Protein AF-A0A7Y1ZTK0-F1 (afdb_monomer_lite)

Structure (mmCIF, N/CA/C/O backbone):
data_AF-A0A7Y1ZTK0-F1
#
_entry.id   AF-A0A7Y1ZTK0-F1
#
loop_
_atom_site.group_PDB
_atom_site.id
_atom_site.type_symbol
_atom_site.label_atom_id
_atom_site.label_alt_id
_atom_site.label_comp_id
_atom_site.label_asym_id
_atom_site.label_entity_id
_atom_site.label_seq_id
_atom_site.pdbx_PDB_ins_code
_atom_site.Cartn_x
_atom_site.Cartn_y
_atom_site.Cartn_z
_atom_site.occupancy
_atom_site.B_iso_or_equiv
_atom_site.auth_seq_id
_atom_site.auth_comp_id
_atom_site.auth_asym_id
_atom_site.auth_atom_id
_atom_site.pdbx_PDB_model_num
ATOM 1 N N . GLN A 1 1 ? 7.043 11.653 -17.268 1.00 51.03 1 GLN A N 1
ATOM 2 C CA . GLN A 1 1 ? 7.868 12.282 -16.223 1.00 51.03 1 GLN A CA 1
ATOM 3 C C . GLN A 1 1 ? 7.031 12.282 -14.952 1.00 51.03 1 GLN A C 1
ATOM 5 O O . GLN A 1 1 ? 5.852 12.618 -15.046 1.00 51.03 1 GLN A O 1
ATOM 10 N N . LEU A 1 2 ? 7.558 11.742 -13.852 1.00 55.38 2 LEU A N 1
ATOM 11 C CA . LEU A 1 2 ? 6.852 11.648 -12.566 1.00 55.38 2 LEU A CA 1
ATOM 12 C C . LEU A 1 2 ? 7.166 12.909 -11.742 1.00 55.38 2 LEU A C 1
ATOM 14 O O . LEU A 1 2 ? 8.262 13.435 -11.901 1.00 55.38 2 LEU A O 1
ATOM 18 N N . PRO A 1 3 ? 6.232 13.412 -10.916 1.00 58.72 3 PRO A N 1
ATOM 19 C CA . PRO A 1 3 ? 6.368 14.719 -10.265 1.00 58.72 3 PRO A CA 1
ATOM 20 C C . PRO A 1 3 ? 7.470 14.803 -9.193 1.00 58.72 3 PRO A C 1
ATOM 22 O O . PRO A 1 3 ? 7.827 15.903 -8.800 1.00 58.72 3 PRO A O 1
ATOM 25 N N . TRP A 1 4 ? 8.034 13.673 -8.757 1.00 63.34 4 TRP A N 1
ATOM 26 C CA . TRP A 1 4 ? 9.100 13.586 -7.746 1.00 63.34 4 TRP A CA 1
ATOM 27 C C . TRP A 1 4 ? 10.497 13.346 -8.346 1.00 63.34 4 TRP A C 1
ATOM 29 O O . TRP A 1 4 ? 11.369 12.748 -7.720 1.00 63.34 4 TRP A O 1
ATOM 39 N N . ASP A 1 5 ? 10.738 13.761 -9.590 1.00 56.28 5 ASP A N 1
ATOM 40 C CA . ASP A 1 5 ? 12.060 13.641 -10.222 1.00 56.28 5 ASP A CA 1
ATOM 41 C C . ASP A 1 5 ? 13.091 14.687 -9.734 1.00 56.28 5 ASP A C 1
ATOM 43 O O . ASP A 1 5 ? 14.225 14.717 -10.220 1.00 56.28 5 ASP A O 1
ATOM 47 N N . GLY A 1 6 ? 12.726 15.488 -8.725 1.00 60.03 6 GLY A N 1
ATOM 48 C CA . GLY A 1 6 ? 13.577 16.418 -7.984 1.00 60.03 6 GLY A CA 1
ATOM 49 C C . GLY A 1 6 ? 13.507 16.191 -6.468 1.00 60.03 6 GLY A C 1
ATOM 50 O O . GLY A 1 6 ? 12.602 15.531 -5.968 1.00 60.03 6 GLY A O 1
ATOM 51 N N . ARG A 1 7 ? 14.491 16.724 -5.729 1.00 57.88 7 ARG A N 1
ATOM 52 C CA . ARG A 1 7 ? 14.454 16.753 -4.256 1.00 57.88 7 ARG A CA 1
ATOM 53 C C . ARG A 1 7 ? 13.384 17.747 -3.803 1.00 57.88 7 ARG A C 1
ATOM 55 O O . ARG A 1 7 ? 13.370 18.856 -4.331 1.00 57.88 7 ARG A O 1
ATOM 62 N N . GLU A 1 8 ? 12.564 17.360 -2.830 1.00 66.81 8 GLU A N 1
ATOM 63 C CA . GLU A 1 8 ? 11.674 18.281 -2.109 1.00 66.81 8 GLU A CA 1
ATOM 64 C C . GLU A 1 8 ? 12.479 19.439 -1.501 1.00 66.81 8 GLU A C 1
ATOM 66 O O . GLU A 1 8 ? 13.628 19.247 -1.076 1.00 66.81 8 GLU A O 1
ATOM 71 N N . GLU A 1 9 ? 11.899 20.644 -1.485 1.00 69.81 9 GLU A N 1
ATOM 72 C CA . GLU A 1 9 ? 12.536 21.805 -0.849 1.00 69.81 9 GLU A CA 1
ATOM 73 C C . GLU A 1 9 ? 12.471 21.689 0.680 1.00 69.81 9 GLU A C 1
ATOM 75 O O . GLU A 1 9 ? 13.429 22.056 1.366 1.00 69.81 9 GLU A O 1
ATOM 80 N N . GLU A 1 10 ? 11.388 21.106 1.200 1.00 79.00 10 GLU A N 1
ATOM 81 C CA . GLU A 1 10 ? 11.159 20.852 2.621 1.00 79.00 10 GLU A CA 1
ATOM 82 C C . GLU A 1 10 ? 10.977 19.348 2.889 1.00 79.00 10 GLU A C 1
ATOM 84 O O . GLU A 1 10 ? 10.340 18.659 2.098 1.00 79.00 10 GLU A O 1
ATOM 89 N N . PRO A 1 11 ? 11.501 18.795 4.000 1.00 80.44 11 PRO A N 1
ATOM 90 C CA . PRO A 1 11 ? 11.300 17.384 4.315 1.00 80.44 11 PRO A CA 1
ATOM 91 C C . PRO A 1 11 ? 9.816 17.016 4.465 1.00 80.44 11 PRO A C 1
ATOM 93 O O . PRO A 1 11 ? 9.126 17.616 5.293 1.00 80.44 11 PRO A O 1
ATOM 96 N N . ASN A 1 12 ? 9.386 15.944 3.787 1.00 80.25 12 ASN A N 1
ATOM 97 C CA . ASN A 1 12 ? 8.029 15.384 3.844 1.00 80.25 12 ASN A CA 1
ATOM 98 C C . ASN A 1 12 ? 6.959 16.307 3.239 1.00 80.25 12 ASN A C 1
ATOM 100 O O . ASN A 1 12 ? 5.800 16.268 3.666 1.00 80.25 12 ASN A O 1
ATOM 104 N N . GLU A 1 13 ? 7.333 17.154 2.283 1.00 82.50 13 GLU A N 1
ATOM 105 C CA . GLU A 1 13 ? 6.379 18.000 1.562 1.00 82.50 13 GLU A CA 1
ATOM 106 C C . GLU A 1 13 ? 5.364 17.145 0.785 1.00 82.50 13 GLU A C 1
ATOM 108 O O . GLU A 1 13 ? 4.197 17.508 0.670 1.00 82.50 13 GLU A O 1
ATOM 113 N N . ASP A 1 14 ? 5.782 15.958 0.343 1.00 80.56 14 ASP A N 1
ATOM 114 C CA . ASP A 1 14 ? 4.970 14.973 -0.372 1.00 80.56 14 ASP A CA 1
ATOM 115 C C . ASP A 1 14 ? 4.052 14.120 0.533 1.00 80.56 14 ASP A C 1
ATOM 117 O O . ASP A 1 14 ? 3.192 13.384 0.041 1.00 80.56 14 ASP A O 1
ATOM 121 N N . MET A 1 15 ? 4.199 14.210 1.861 1.00 84.75 15 MET A N 1
ATOM 122 C CA . MET A 1 15 ? 3.495 13.339 2.816 1.00 84.75 15 MET A CA 1
ATOM 123 C C . MET A 1 15 ? 2.076 13.813 3.161 1.00 84.75 15 MET A C 1
ATOM 125 O O . MET A 1 15 ? 1.404 13.194 3.994 1.00 84.75 15 MET A O 1
ATOM 129 N N . PHE A 1 16 ? 1.593 14.899 2.557 1.00 87.62 16 PHE A N 1
ATOM 130 C CA . PHE A 1 16 ? 0.224 15.375 2.732 1.00 87.62 16 PHE A CA 1
ATOM 131 C C . PHE A 1 16 ? -0.343 15.937 1.428 1.00 87.62 16 PHE A C 1
ATOM 133 O O . PHE A 1 16 ? 0.377 16.495 0.612 1.00 87.62 16 PHE A O 1
ATOM 140 N N . ALA A 1 17 ? -1.660 15.813 1.251 1.00 89.81 17 ALA A N 1
ATOM 141 C CA . ALA A 1 17 ? -2.362 16.470 0.155 1.00 89.81 17 ALA A CA 1
ATOM 142 C C . ALA A 1 17 ? -2.565 17.954 0.483 1.00 89.81 17 ALA A C 1
ATOM 144 O O . ALA A 1 17 ? -3.091 18.294 1.551 1.00 89.81 17 ALA A O 1
ATOM 145 N N . THR A 1 18 ? -2.182 18.831 -0.437 1.00 91.00 18 THR A N 1
ATOM 146 C CA . THR A 1 18 ? -2.433 20.274 -0.332 1.00 91.00 18 THR A CA 1
ATOM 147 C C . THR A 1 18 ? -3.910 20.611 -0.573 1.00 91.00 18 THR A C 1
ATOM 149 O O . THR A 1 18 ? -4.705 19.767 -0.991 1.00 91.00 18 THR A O 1
ATOM 152 N N . ALA A 1 19 ? -4.314 21.859 -0.311 1.00 93.31 19 ALA A N 1
ATOM 153 C CA . ALA A 1 19 ? -5.693 22.295 -0.557 1.00 93.31 19 ALA A CA 1
ATOM 154 C C . ALA A 1 19 ? -6.041 22.333 -2.058 1.00 93.31 19 ALA A C 1
ATOM 156 O O . ALA A 1 19 ? -7.216 22.317 -2.431 1.00 93.31 19 ALA A O 1
ATOM 157 N N . GLU A 1 20 ? -5.017 22.406 -2.902 1.00 93.75 20 GLU A N 1
ATOM 158 C CA . GLU A 1 20 ? -5.097 22.464 -4.353 1.00 93.75 20 GLU A CA 1
ATOM 159 C C . GLU A 1 20 ? -5.144 21.074 -5.003 1.00 93.75 20 GLU A C 1
ATOM 161 O O . GLU A 1 20 ? -5.560 20.969 -6.156 1.00 93.75 20 GLU A O 1
ATOM 166 N N . GLU A 1 21 ? -4.764 20.016 -4.283 1.00 92.88 21 GLU A N 1
ATOM 167 C CA . GLU A 1 21 ? -4.771 18.646 -4.793 1.00 92.88 21 GLU A CA 1
ATOM 168 C C . GLU A 1 21 ? -6.096 17.941 -4.531 1.00 92.88 21 GLU A C 1
ATOM 170 O O . GLU A 1 21 ? -6.612 17.851 -3.414 1.00 92.88 21 GLU A O 1
ATOM 175 N N . THR A 1 22 ? -6.644 17.357 -5.588 1.00 95.88 22 THR A N 1
ATOM 176 C CA . THR A 1 22 ? -7.848 16.544 -5.492 1.00 95.88 22 THR A CA 1
ATOM 177 C C . THR A 1 22 ? -7.507 15.073 -5.276 1.00 95.88 22 THR A C 1
ATOM 179 O O . THR A 1 22 ? -6.513 14.540 -5.771 1.00 95.88 22 THR A O 1
ATOM 182 N N . ARG A 1 23 ? -8.412 14.350 -4.607 1.00 94.81 23 ARG A N 1
ATOM 183 C CA . ARG A 1 23 ? -8.330 12.885 -4.482 1.00 94.81 23 ARG A CA 1
ATOM 184 C C . ARG A 1 23 ? -8.147 12.201 -5.841 1.00 94.81 23 ARG A C 1
ATOM 186 O O . ARG A 1 23 ? -7.390 11.241 -5.951 1.00 94.81 23 ARG A O 1
ATOM 193 N N . ASP A 1 24 ? -8.860 12.666 -6.863 1.00 97.00 24 ASP A N 1
ATOM 194 C CA . ASP A 1 24 ? -8.833 12.039 -8.182 1.00 97.00 24 ASP A CA 1
ATOM 195 C C . ASP A 1 24 ? -7.465 12.229 -8.862 1.00 97.00 24 ASP A C 1
ATOM 197 O O . ASP A 1 24 ? -6.991 11.311 -9.534 1.00 97.00 24 ASP A O 1
ATOM 201 N N . GLU A 1 25 ? -6.782 13.355 -8.632 1.00 94.44 25 GLU A N 1
ATOM 202 C CA . GLU A 1 25 ? -5.402 13.578 -9.083 1.00 94.44 25 GLU A CA 1
ATOM 203 C C . GLU A 1 25 ? -4.410 12.651 -8.380 1.00 94.44 25 GLU A C 1
ATOM 205 O O . GLU A 1 25 ? -3.580 12.037 -9.056 1.00 94.44 25 GLU A O 1
ATOM 210 N N . ILE A 1 26 ? -4.541 12.477 -7.062 1.00 92.75 26 ILE A N 1
ATOM 211 C CA . ILE A 1 26 ? -3.701 11.568 -6.266 1.00 92.75 26 IL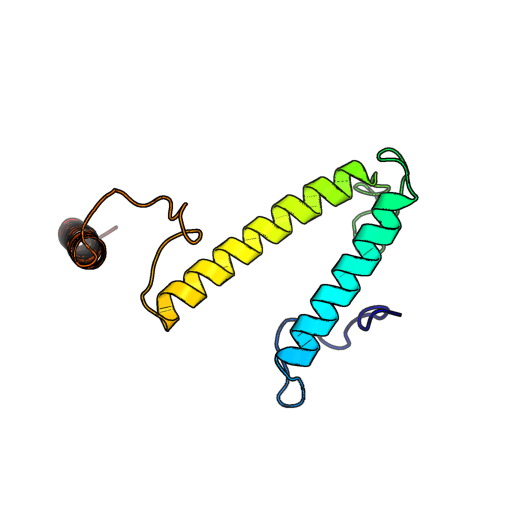E A CA 1
ATOM 212 C C . ILE A 1 26 ? -3.886 10.119 -6.738 1.00 92.75 26 ILE A C 1
ATOM 214 O O . ILE A 1 26 ? -2.918 9.409 -7.022 1.00 92.75 26 ILE A O 1
ATOM 218 N N . VAL A 1 27 ? -5.135 9.678 -6.919 1.00 94.75 27 VAL A N 1
ATOM 219 C CA . VAL A 1 27 ? -5.439 8.335 -7.439 1.00 94.75 27 VAL A CA 1
ATOM 220 C C . VAL A 1 27 ? -4.923 8.170 -8.870 1.00 94.75 27 VAL A C 1
ATOM 222 O O . VAL A 1 27 ? -4.393 7.114 -9.226 1.00 94.75 27 VAL A O 1
ATOM 225 N N . ALA A 1 28 ? -5.045 9.199 -9.711 1.00 95.06 28 ALA A N 1
ATOM 226 C CA . ALA A 1 28 ? -4.499 9.168 -11.062 1.00 95.06 28 ALA A CA 1
ATOM 227 C C . ALA A 1 28 ? -2.965 9.089 -11.056 1.00 95.06 28 ALA A C 1
ATOM 229 O O . ALA A 1 28 ? -2.396 8.389 -11.893 1.00 95.06 28 ALA A O 1
ATOM 230 N N . LEU A 1 29 ? -2.293 9.774 -10.128 1.00 92.00 29 LEU A N 1
ATOM 231 C CA . LEU A 1 29 ? -0.845 9.705 -9.955 1.00 92.00 29 LEU A CA 1
ATOM 232 C C . LEU A 1 29 ? -0.398 8.300 -9.552 1.00 92.00 29 LEU A C 1
ATOM 234 O O . LEU A 1 29 ? 0.476 7.740 -10.216 1.00 92.00 29 LEU A O 1
ATOM 238 N N . TYR A 1 30 ? -1.058 7.703 -8.557 1.00 92.00 30 TYR A N 1
ATOM 239 C CA . TYR A 1 30 ? -0.817 6.318 -8.153 1.00 92.00 30 TYR A CA 1
ATOM 240 C C . TYR A 1 30 ? -0.944 5.355 -9.344 1.00 92.00 30 TYR A C 1
ATOM 242 O O . TYR A 1 30 ? -0.021 4.599 -9.636 1.00 92.00 30 TYR A O 1
ATOM 250 N N . ARG A 1 31 ? -2.028 5.461 -10.126 1.00 95.50 31 ARG A N 1
ATOM 251 C CA . ARG A 1 31 ? -2.236 4.624 -11.323 1.00 95.50 31 ARG A CA 1
ATOM 252 C C . ARG A 1 31 ? -1.156 4.812 -12.390 1.00 95.50 31 ARG A C 1
ATOM 254 O O . ARG A 1 31 ? -0.776 3.843 -13.043 1.00 95.50 31 ARG A O 1
ATOM 261 N N . ARG A 1 32 ? -0.654 6.038 -12.589 1.00 95.56 32 ARG A N 1
ATOM 262 C CA . ARG A 1 32 ? 0.463 6.291 -13.517 1.00 95.56 32 ARG A CA 1
ATOM 263 C C . ARG A 1 32 ? 1.757 5.639 -13.034 1.00 95.56 32 ARG A C 1
ATOM 265 O O . ARG A 1 32 ? 2.489 5.103 -13.861 1.00 95.56 32 ARG A O 1
ATOM 272 N N . ALA A 1 33 ? 2.028 5.672 -11.730 1.00 93.25 33 ALA A N 1
ATOM 273 C CA . ALA A 1 33 ? 3.185 5.001 -11.144 1.00 93.25 33 ALA A CA 1
ATOM 274 C C . ALA A 1 33 ? 3.096 3.478 -11.326 1.00 93.25 33 ALA A C 1
ATOM 276 O O . ALA A 1 33 ? 4.065 2.871 -11.775 1.00 93.25 33 ALA A O 1
ATOM 277 N N . THR A 1 34 ? 1.919 2.884 -11.090 1.00 95.44 34 THR A N 1
ATOM 278 C CA . THR A 1 34 ? 1.665 1.458 -11.356 1.00 95.44 34 THR A CA 1
ATOM 279 C C . THR A 1 34 ? 1.917 1.108 -12.820 1.00 95.44 34 THR A C 1
ATOM 281 O O . THR A 1 34 ? 2.706 0.216 -13.094 1.00 95.44 34 THR A O 1
ATOM 284 N N . ALA A 1 35 ? 1.347 1.860 -13.768 1.00 96.69 35 ALA A N 1
ATOM 285 C CA . ALA A 1 35 ? 1.547 1.592 -15.195 1.00 96.69 35 ALA A CA 1
ATOM 286 C C . ALA A 1 35 ? 3.025 1.700 -15.625 1.00 96.69 35 ALA A C 1
ATOM 288 O O . ALA A 1 35 ? 3.478 0.974 -16.508 1.00 96.69 35 ALA A O 1
ATOM 289 N N . HIS A 1 36 ? 3.792 2.603 -15.006 1.00 95.06 36 HIS A N 1
ATOM 290 C CA . HIS A 1 36 ? 5.231 2.708 -15.243 1.00 95.06 36 HIS A CA 1
ATOM 291 C C . HIS A 1 36 ? 6.008 1.510 -14.674 1.00 95.06 36 HIS A C 1
ATOM 293 O O . HIS A 1 36 ? 6.924 1.005 -15.329 1.00 95.06 36 HIS A O 1
ATOM 299 N N . ALA A 1 37 ? 5.636 1.044 -13.479 1.00 95.31 37 ALA A N 1
ATOM 300 C CA . ALA A 1 37 ? 6.205 -0.155 -12.875 1.00 95.31 37 ALA A CA 1
ATOM 301 C C . ALA A 1 37 ? 5.892 -1.404 -13.715 1.00 95.31 37 ALA A C 1
ATOM 303 O O . ALA A 1 37 ? 6.813 -2.153 -14.028 1.00 95.31 37 ALA A O 1
ATOM 304 N N . ASP A 1 38 ? 4.644 -1.571 -14.162 1.00 97.56 38 ASP A N 1
ATOM 305 C CA . ASP A 1 38 ? 4.220 -2.681 -15.025 1.00 97.56 38 ASP A CA 1
ATOM 306 C C . ASP A 1 38 ? 5.048 -2.724 -16.314 1.00 97.56 38 ASP A C 1
ATOM 308 O O . ASP A 1 38 ? 5.663 -3.741 -16.624 1.00 97.56 38 ASP A O 1
ATOM 312 N N . ALA A 1 39 ? 5.172 -1.589 -17.011 1.00 97.31 39 ALA A N 1
ATOM 313 C CA . ALA A 1 39 ? 5.980 -1.500 -18.226 1.00 97.31 39 ALA A CA 1
ATOM 314 C C . ALA A 1 39 ? 7.464 -1.838 -17.986 1.00 97.31 39 ALA A C 1
ATOM 316 O O . ALA A 1 39 ? 8.121 -2.384 -18.868 1.00 97.31 39 ALA A O 1
ATOM 317 N N . THR A 1 40 ? 8.002 -1.522 -16.803 1.00 95.81 40 THR A N 1
ATOM 318 C CA . THR A 1 40 ? 9.380 -1.869 -16.417 1.00 95.81 40 THR A CA 1
ATOM 319 C C . THR A 1 40 ? 9.521 -3.371 -16.163 1.00 95.81 40 THR A C 1
ATOM 321 O O . THR A 1 40 ? 10.464 -3.992 -16.648 1.00 95.81 40 THR A O 1
ATOM 324 N N . ILE A 1 41 ? 8.566 -3.961 -15.439 1.00 97.50 41 ILE A N 1
ATOM 325 C CA . ILE A 1 41 ? 8.524 -5.393 -15.119 1.00 97.50 41 ILE A CA 1
ATOM 326 C C . ILE A 1 41 ? 8.356 -6.242 -16.387 1.00 97.50 41 ILE A C 1
ATOM 328 O O . ILE A 1 41 ? 8.916 -7.330 -16.472 1.00 97.50 41 ILE A O 1
ATOM 332 N N . GLU A 1 42 ? 7.622 -5.751 -17.386 1.00 98.19 42 GLU A N 1
ATOM 333 C CA . GLU A 1 42 ? 7.406 -6.460 -18.652 1.00 98.19 42 GLU A CA 1
ATOM 334 C C . GLU A 1 42 ? 8.668 -6.587 -19.520 1.00 98.19 42 GLU A C 1
ATOM 336 O O . GLU A 1 42 ? 8.780 -7.543 -20.291 1.00 98.19 42 GLU A O 1
ATOM 341 N N . VAL A 1 43 ? 9.604 -5.634 -19.437 1.00 98.06 43 VAL A N 1
ATOM 342 C CA . VAL A 1 43 ? 10.743 -5.543 -20.374 1.00 98.06 43 VAL A CA 1
ATOM 343 C C . VAL A 1 43 ? 12.093 -5.939 -19.778 1.00 98.06 43 VAL A C 1
ATOM 345 O O . VAL A 1 43 ? 13.037 -6.152 -20.540 1.00 98.06 43 VAL A O 1
ATOM 348 N N . LEU A 1 44 ? 12.199 -6.030 -18.451 1.00 98.19 44 LEU A N 1
ATOM 349 C CA . LEU A 1 44 ? 13.430 -6.374 -17.737 1.00 98.19 44 LEU A CA 1
ATOM 350 C C . LEU A 1 44 ? 13.364 -7.786 -17.145 1.00 98.19 44 LEU A C 1
ATOM 352 O O . LEU A 1 44 ? 12.303 -8.286 -16.771 1.00 98.19 44 LEU A O 1
ATOM 356 N N . ALA A 1 45 ? 14.522 -8.426 -17.024 1.00 98.44 45 ALA A N 1
ATOM 357 C CA . ALA A 1 45 ? 14.668 -9.671 -16.291 1.00 98.44 45 ALA A CA 1
ATOM 358 C C . ALA A 1 45 ? 14.761 -9.410 -14.779 1.00 98.44 45 ALA A C 1
ATOM 360 O O . ALA A 1 45 ? 15.189 -8.354 -14.318 1.00 98.44 45 ALA A O 1
ATOM 361 N N . LEU A 1 46 ? 14.375 -10.398 -13.971 1.00 98.25 46 LEU A N 1
ATOM 362 C CA . LEU A 1 46 ? 14.386 -10.280 -12.508 1.00 98.25 46 LEU A CA 1
ATOM 363 C C . LEU A 1 46 ? 15.790 -10.066 -11.912 1.00 98.25 46 LEU A C 1
ATOM 365 O O . LEU A 1 46 ? 15.905 -9.543 -10.802 1.00 98.25 46 LEU A O 1
ATOM 369 N N . ASP A 1 47 ? 16.837 -10.487 -12.618 1.00 98.44 47 ASP A N 1
ATOM 370 C CA . ASP A 1 47 ? 18.245 -10.311 -12.266 1.00 98.44 47 ASP A CA 1
ATOM 371 C C . ASP A 1 47 ? 18.875 -9.036 -12.849 1.00 98.44 47 ASP A C 1
ATOM 373 O O . ASP A 1 47 ? 20.008 -8.714 -12.481 1.00 98.44 47 ASP A O 1
ATOM 377 N N . ASP A 1 48 ? 18.147 -8.269 -13.671 1.00 98.44 48 ASP A N 1
ATOM 378 C CA . ASP A 1 48 ? 18.598 -6.946 -14.099 1.00 98.44 48 ASP A CA 1
ATOM 379 C C . ASP A 1 48 ? 18.772 -6.030 -12.885 1.00 98.44 48 ASP A C 1
ATOM 381 O O . ASP A 1 48 ? 18.009 -6.079 -11.913 1.00 98.44 48 ASP A O 1
ATOM 385 N N . THR A 1 49 ? 19.805 -5.189 -12.941 1.00 98.12 49 THR A N 1
ATOM 386 C CA . THR A 1 49 ? 20.224 -4.344 -11.818 1.00 98.12 49 THR A CA 1
ATOM 387 C C . THR A 1 49 ? 19.947 -2.869 -12.072 1.00 98.12 49 THR A C 1
ATOM 389 O O . THR A 1 49 ? 20.049 -2.379 -13.197 1.00 98.12 49 THR A O 1
ATOM 392 N N . GLY A 1 50 ? 19.626 -2.150 -10.999 1.00 95.12 50 GLY A N 1
ATOM 393 C CA . GLY A 1 50 ? 19.429 -0.706 -10.982 1.00 95.12 50 GLY A CA 1
ATOM 394 C C . GLY A 1 50 ? 20.042 -0.071 -9.736 1.00 95.12 50 GLY A C 1
ATOM 395 O O . GLY A 1 50 ? 20.452 -0.762 -8.803 1.00 95.12 50 GLY A O 1
ATOM 396 N N . ASN A 1 51 ? 20.109 1.259 -9.730 1.00 95.12 51 ASN A N 1
ATOM 397 C CA . ASN A 1 51 ? 20.568 2.033 -8.579 1.00 95.12 51 ASN A CA 1
ATOM 398 C C . ASN A 1 51 ? 19.452 2.961 -8.114 1.00 95.12 51 ASN A C 1
ATOM 400 O O . ASN A 1 51 ? 18.840 3.646 -8.936 1.00 95.12 51 ASN A O 1
ATOM 404 N N . VAL A 1 52 ? 19.233 3.014 -6.803 1.00 90.81 52 VAL A N 1
ATOM 405 C CA . VAL A 1 52 ? 18.332 3.978 -6.168 1.00 90.81 52 VAL A CA 1
ATOM 406 C C . VAL A 1 52 ? 19.187 5.120 -5.605 1.00 90.81 52 VAL A C 1
ATOM 408 O O . VAL A 1 52 ? 19.919 4.886 -4.642 1.00 90.81 52 VAL A O 1
ATOM 411 N N . PRO A 1 53 ? 19.144 6.340 -6.181 1.00 88.25 53 PRO A N 1
ATOM 412 C CA . PRO A 1 53 ? 20.119 7.399 -5.882 1.00 88.25 53 PRO A CA 1
ATOM 413 C C . PRO A 1 53 ? 20.183 7.868 -4.424 1.00 88.25 53 PRO A C 1
ATOM 415 O O . PRO A 1 53 ? 21.177 8.461 -4.018 1.00 88.25 53 PRO A O 1
ATOM 418 N N . TRP A 1 54 ? 19.115 7.665 -3.653 1.00 85.50 54 TRP A N 1
ATOM 419 C CA . TRP A 1 54 ? 19.028 8.056 -2.243 1.00 85.50 54 TRP A 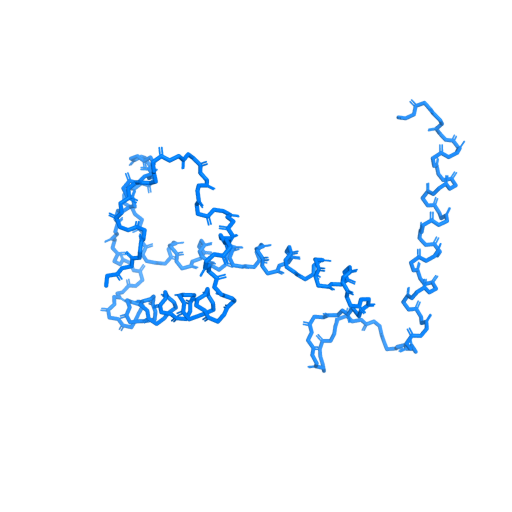CA 1
ATOM 420 C C . TRP A 1 54 ? 19.266 6.890 -1.274 1.00 85.50 54 TRP A C 1
ATOM 422 O O . TRP A 1 54 ? 19.143 7.074 -0.064 1.00 85.50 54 TRP A O 1
ATOM 432 N N . TRP A 1 55 ? 19.592 5.695 -1.774 1.00 90.88 55 TRP A N 1
ATOM 433 C CA . TRP A 1 55 ? 19.975 4.561 -0.933 1.00 90.88 55 TRP A CA 1
ATOM 434 C C . TRP A 1 55 ? 21.489 4.483 -0.733 1.00 90.88 55 TRP A C 1
ATOM 436 O O . TRP A 1 55 ? 22.237 4.852 -1.638 1.00 90.88 55 TRP A O 1
ATOM 446 N N . PRO A 1 56 ? 21.943 3.986 0.434 1.00 94.25 56 PRO A N 1
ATOM 447 C CA . PRO A 1 56 ? 23.353 3.719 0.694 1.00 94.25 56 PRO A CA 1
ATOM 448 C C . PRO A 1 56 ? 24.030 2.865 -0.391 1.00 94.25 56 PRO A C 1
ATOM 450 O O . PRO A 1 56 ? 23.438 1.923 -0.924 1.00 94.25 56 PRO A O 1
ATOM 453 N N . ASP A 1 57 ? 25.298 3.170 -0.679 1.00 94.56 57 ASP A N 1
ATOM 454 C CA . ASP A 1 57 ? 26.098 2.468 -1.695 1.00 94.56 57 ASP A CA 1
ATOM 455 C C . ASP A 1 57 ? 26.312 0.978 -1.377 1.00 94.56 57 ASP A C 1
ATOM 457 O O . ASP A 1 57 ? 26.537 0.194 -2.288 1.00 94.56 57 ASP A O 1
ATOM 461 N N . ASP A 1 58 ? 26.247 0.568 -0.107 1.00 95.62 58 ASP A N 1
ATOM 462 C CA . ASP A 1 58 ? 26.384 -0.832 0.320 1.00 95.62 58 ASP A CA 1
ATOM 463 C C . ASP A 1 58 ? 25.115 -1.672 0.098 1.00 95.62 58 ASP A C 1
ATOM 465 O O . ASP A 1 58 ? 25.172 -2.901 0.157 1.00 95.62 58 ASP A O 1
ATOM 469 N N . ILE A 1 59 ? 23.982 -1.018 -0.177 1.00 94.06 59 ILE A N 1
ATOM 470 C CA . ILE A 1 59 ? 22.719 -1.659 -0.571 1.00 94.06 59 ILE A CA 1
ATOM 471 C C . ILE A 1 59 ? 22.592 -1.701 -2.101 1.00 94.06 59 ILE A C 1
ATOM 473 O O . ILE A 1 59 ? 21.966 -2.610 -2.645 1.00 94.06 59 ILE A O 1
ATOM 477 N N . ASN A 1 60 ? 23.192 -0.737 -2.803 1.00 95.56 60 ASN A N 1
ATOM 478 C CA . ASN A 1 60 ? 23.223 -0.693 -4.261 1.00 95.56 60 ASN A CA 1
ATOM 479 C C . ASN A 1 60 ? 24.364 -1.558 -4.855 1.00 95.56 60 ASN A C 1
ATOM 481 O O . ASN A 1 60 ? 25.400 -1.765 -4.223 1.00 95.56 60 ASN A O 1
ATOM 485 N N . PRO A 1 61 ? 24.229 -2.025 -6.110 1.00 97.06 61 PRO A N 1
ATOM 486 C CA . PRO A 1 61 ? 23.012 -2.019 -6.917 1.00 97.06 61 PRO A CA 1
ATOM 487 C C . PRO A 1 61 ? 22.018 -3.091 -6.442 1.00 97.06 61 PRO A C 1
ATOM 489 O O . PRO A 1 61 ? 22.402 -4.116 -5.880 1.00 97.06 61 PRO A O 1
ATOM 492 N N . VAL A 1 62 ? 20.737 -2.884 -6.734 1.00 97.31 62 VAL A N 1
ATOM 493 C CA . VAL A 1 62 ? 19.656 -3.827 -6.409 1.00 97.31 62 VAL A CA 1
ATOM 494 C C . VAL A 1 62 ? 19.115 -4.484 -7.670 1.00 97.31 62 VAL A C 1
ATOM 496 O O . VAL A 1 62 ? 19.103 -3.877 -8.740 1.00 97.31 62 VAL A O 1
ATOM 499 N N . THR A 1 63 ? 18.664 -5.732 -7.555 1.00 98.31 63 THR A N 1
ATOM 500 C CA . THR A 1 63 ? 17.991 -6.426 -8.660 1.00 98.31 63 THR A CA 1
ATOM 501 C C . THR A 1 63 ? 16.519 -6.035 -8.739 1.00 98.31 63 THR A C 1
ATOM 503 O O . THR A 1 63 ? 15.905 -5.682 -7.724 1.00 98.31 63 THR A O 1
ATOM 506 N N . LEU A 1 64 ? 15.913 -6.166 -9.921 1.00 98.19 64 LEU A N 1
ATOM 507 C CA . LEU A 1 64 ? 14.471 -5.976 -10.087 1.00 98.19 64 LEU A CA 1
ATOM 508 C C . LEU A 1 64 ? 13.668 -6.897 -9.155 1.00 98.19 64 LEU A C 1
ATOM 510 O O . LEU A 1 64 ? 12.698 -6.454 -8.549 1.00 98.19 64 LEU A O 1
ATOM 514 N N . HIS A 1 65 ? 14.097 -8.150 -8.970 1.00 98.31 65 HIS A N 1
ATOM 515 C CA . HIS A 1 65 ? 13.476 -9.065 -8.008 1.00 98.31 65 HIS A CA 1
ATOM 516 C C . HIS A 1 65 ? 13.439 -8.472 -6.598 1.00 98.31 65 HIS A C 1
ATOM 518 O O . HIS A 1 65 ? 12.387 -8.459 -5.958 1.00 98.31 65 HIS A O 1
ATOM 524 N N . TRP A 1 66 ? 14.575 -7.962 -6.118 1.00 97.81 66 TRP A N 1
ATOM 525 C CA . TRP A 1 66 ? 14.650 -7.373 -4.788 1.00 97.81 66 TRP A CA 1
ATOM 526 C C . TRP A 1 66 ? 13.700 -6.172 -4.670 1.00 97.81 66 TRP A C 1
ATOM 528 O O . TRP A 1 66 ? 12.938 -6.096 -3.706 1.00 97.81 66 TRP A O 1
ATOM 538 N N . ILE A 1 67 ? 13.666 -5.292 -5.680 1.00 97.44 67 ILE A N 1
ATOM 539 C CA . ILE A 1 67 ? 12.764 -4.128 -5.715 1.00 97.44 67 ILE A CA 1
ATOM 540 C C . ILE A 1 67 ? 11.293 -4.554 -5.697 1.00 97.44 67 ILE A C 1
ATOM 542 O O . ILE A 1 67 ? 10.508 -3.991 -4.938 1.00 97.44 67 ILE A O 1
ATOM 546 N N . VAL A 1 68 ? 10.903 -5.557 -6.486 1.00 97.50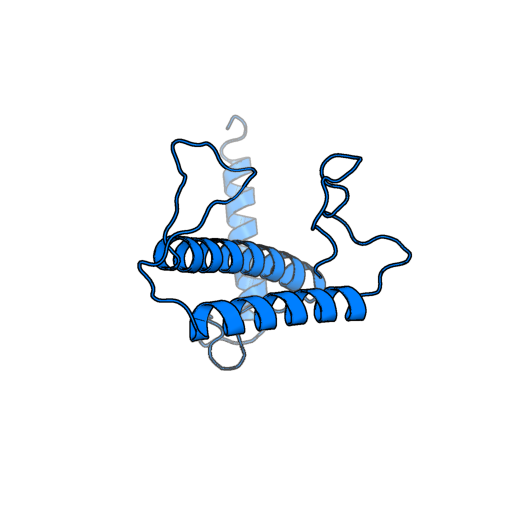 68 VAL A N 1
ATOM 547 C CA . VAL A 1 68 ? 9.513 -6.039 -6.527 1.00 97.50 68 VAL A CA 1
ATOM 548 C C . VAL A 1 68 ? 9.085 -6.578 -5.161 1.00 97.50 68 VAL A C 1
ATOM 550 O O . VAL A 1 68 ? 8.018 -6.218 -4.668 1.00 97.50 68 VAL A O 1
ATOM 553 N N . VAL A 1 69 ? 9.925 -7.386 -4.506 1.00 97.94 69 VAL A N 1
ATOM 554 C CA . VAL A 1 69 ? 9.635 -7.897 -3.155 1.00 97.94 69 VAL A CA 1
ATOM 555 C C . VAL A 1 69 ? 9.541 -6.754 -2.143 1.00 97.94 69 VAL A C 1
ATOM 557 O O . VAL A 1 69 ? 8.615 -6.733 -1.331 1.00 97.94 69 VAL A O 1
ATOM 560 N N . HIS A 1 70 ? 10.458 -5.786 -2.216 1.00 96.00 70 HIS A N 1
ATOM 561 C CA . HIS A 1 70 ? 10.435 -4.593 -1.374 1.00 96.00 70 HIS A CA 1
ATOM 562 C C . HIS A 1 70 ? 9.123 -3.810 -1.536 1.00 96.00 70 HIS A C 1
ATOM 564 O O . HIS A 1 70 ? 8.449 -3.531 -0.546 1.00 96.00 70 HIS A O 1
ATOM 570 N N . MET A 1 71 ? 8.702 -3.539 -2.775 1.00 96.38 71 MET A N 1
ATOM 571 C CA . MET A 1 71 ? 7.467 -2.804 -3.065 1.00 96.38 71 MET A CA 1
ATOM 572 C C . MET A 1 71 ? 6.204 -3.568 -2.656 1.00 96.38 71 MET A C 1
AT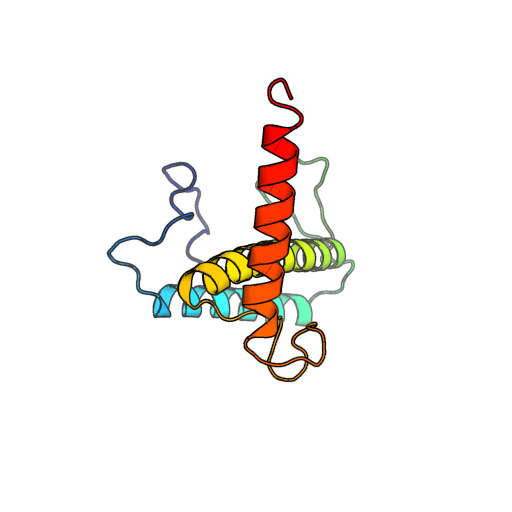OM 574 O O . MET A 1 71 ? 5.240 -2.944 -2.213 1.00 96.38 71 MET A O 1
ATOM 578 N N . ILE A 1 72 ? 6.192 -4.904 -2.746 1.00 96.81 72 ILE A N 1
ATOM 579 C CA . ILE A 1 72 ? 5.087 -5.726 -2.226 1.00 96.81 72 ILE A CA 1
ATOM 580 C C . ILE A 1 72 ? 4.967 -5.548 -0.711 1.00 96.81 72 ILE A C 1
ATOM 582 O O . ILE A 1 72 ? 3.868 -5.306 -0.212 1.00 96.81 72 ILE A O 1
ATOM 586 N N . ALA A 1 73 ? 6.075 -5.661 0.027 1.00 97.75 73 ALA A N 1
ATOM 587 C CA . ALA A 1 73 ? 6.067 -5.498 1.479 1.00 97.75 73 ALA A CA 1
ATOM 588 C C . ALA A 1 73 ? 5.609 -4.087 1.883 1.00 97.75 73 ALA A C 1
ATOM 590 O O . ALA A 1 73 ? 4.749 -3.940 2.752 1.00 97.75 73 ALA A O 1
ATOM 591 N N . GLU A 1 74 ? 6.125 -3.066 1.200 1.00 95.38 74 GLU A N 1
ATOM 592 C CA . GLU A 1 74 ? 5.787 -1.670 1.462 1.00 95.38 74 GLU A CA 1
ATOM 593 C C . GLU A 1 74 ? 4.313 -1.364 1.172 1.00 95.38 74 GLU A C 1
ATOM 595 O O . GLU A 1 74 ? 3.612 -0.786 2.004 1.00 95.38 74 GLU A O 1
ATOM 600 N N . THR A 1 75 ? 3.800 -1.842 0.036 1.00 94.88 75 THR A N 1
ATOM 601 C CA . THR A 1 75 ? 2.391 -1.659 -0.339 1.00 94.88 75 THR A CA 1
ATOM 602 C C . THR A 1 75 ? 1.457 -2.335 0.663 1.00 94.88 75 THR A C 1
ATOM 604 O O . THR A 1 75 ? 0.468 -1.732 1.071 1.00 94.88 75 THR A O 1
ATOM 607 N N . ASN A 1 76 ? 1.776 -3.555 1.115 1.00 95.12 76 ASN A N 1
ATOM 608 C CA . ASN A 1 76 ? 0.973 -4.245 2.131 1.00 95.12 76 ASN A CA 1
ATOM 609 C C . ASN A 1 76 ? 0.972 -3.499 3.472 1.00 95.12 76 ASN A C 1
ATOM 611 O O . ASN A 1 76 ? -0.070 -3.401 4.117 1.00 95.12 76 ASN A O 1
ATOM 615 N N . ARG A 1 77 ? 2.117 -2.937 3.882 1.00 95.69 77 ARG A N 1
ATOM 616 C CA . ARG A 1 77 ? 2.217 -2.131 5.106 1.00 95.69 77 ARG A CA 1
ATOM 617 C C . ARG A 1 77 ? 1.298 -0.910 5.046 1.00 95.69 77 ARG A C 1
ATOM 619 O O . ARG A 1 77 ? 0.542 -0.665 5.983 1.00 95.69 77 ARG A O 1
ATOM 626 N N . HIS A 1 78 ? 1.332 -0.169 3.940 1.00 94.44 78 HIS A N 1
ATOM 627 C CA . HIS A 1 78 ? 0.489 1.014 3.762 1.00 94.44 78 HIS A CA 1
ATOM 628 C C . HIS A 1 78 ? -0.994 0.680 3.594 1.00 94.44 78 HIS A C 1
ATOM 630 O O . HIS A 1 78 ? -1.827 1.395 4.149 1.00 94.44 78 HIS A O 1
ATOM 636 N N . ALA A 1 79 ? -1.329 -0.409 2.898 1.00 92.94 79 ALA A N 1
ATOM 637 C CA . ALA A 1 79 ? -2.706 -0.885 2.795 1.00 92.94 79 ALA A CA 1
ATOM 638 C C . ALA A 1 79 ? -3.288 -1.203 4.182 1.00 92.94 79 ALA A C 1
ATOM 640 O O . ALA A 1 79 ? -4.360 -0.712 4.512 1.00 92.94 79 ALA A O 1
ATOM 641 N N . GLY A 1 80 ? -2.534 -1.898 5.043 1.00 92.38 80 GLY A N 1
ATOM 642 C CA . GLY A 1 80 ? -2.973 -2.171 6.414 1.00 92.38 80 GLY A CA 1
ATOM 643 C C . GLY A 1 80 ? -3.188 -0.905 7.255 1.00 92.38 80 GLY A C 1
ATOM 644 O O . GLY A 1 80 ? -4.141 -0.828 8.026 1.00 92.38 80 GLY A O 1
ATOM 645 N N . HIS A 1 81 ? -2.347 0.125 7.096 1.00 94.62 81 HIS A N 1
ATOM 646 C CA . HIS A 1 81 ? -2.588 1.420 7.749 1.00 94.62 81 HIS A CA 1
ATOM 647 C C . HIS A 1 81 ? -3.862 2.102 7.226 1.00 94.62 81 HIS A C 1
ATOM 649 O O . HIS A 1 81 ? -4.616 2.676 8.012 1.00 94.62 81 HIS A O 1
ATOM 655 N N . ALA A 1 82 ? -4.107 2.041 5.915 1.00 92.25 82 ALA A N 1
ATOM 656 C CA . ALA A 1 82 ? -5.306 2.600 5.302 1.00 92.25 82 ALA A CA 1
ATOM 657 C C . ALA A 1 82 ? -6.579 1.865 5.751 1.00 92.25 82 ALA A C 1
ATOM 659 O O . ALA A 1 82 ? -7.589 2.524 5.995 1.00 92.25 82 ALA A O 1
ATOM 660 N N . ASP A 1 83 ? -6.519 0.544 5.933 1.00 92.50 83 ASP A N 1
ATOM 661 C CA . ASP A 1 83 ? -7.637 -0.253 6.444 1.00 92.50 83 ASP A CA 1
ATOM 662 C C . ASP A 1 83 ? -8.031 0.180 7.859 1.00 92.50 83 ASP A C 1
ATOM 664 O O . ASP A 1 83 ? -9.207 0.426 8.106 1.00 92.50 83 ASP A O 1
ATOM 668 N N . ILE A 1 84 ? -7.063 0.394 8.759 1.00 92.06 84 ILE A N 1
ATOM 669 C CA . ILE A 1 84 ? -7.338 0.901 10.117 1.00 92.06 84 ILE A CA 1
ATOM 670 C C . ILE A 1 84 ? -8.035 2.267 10.067 1.00 92.06 84 ILE A C 1
ATOM 672 O O . ILE A 1 84 ? -8.993 2.507 10.802 1.00 92.06 84 ILE A O 1
ATOM 676 N N . LEU A 1 85 ? -7.560 3.180 9.213 1.00 93.50 85 LEU A N 1
ATOM 677 C CA . LEU A 1 85 ? -8.175 4.501 9.066 1.00 93.50 85 LEU A CA 1
ATOM 678 C C . LEU A 1 85 ? -9.594 4.399 8.500 1.00 93.50 85 LEU A C 1
ATOM 680 O O . LEU A 1 85 ? -10.493 5.082 8.986 1.00 93.50 85 LEU A O 1
ATOM 684 N N . ARG A 1 86 ? -9.804 3.539 7.499 1.00 93.75 86 ARG A N 1
ATOM 685 C CA . ARG A 1 86 ? -11.122 3.273 6.918 1.00 93.75 86 ARG A CA 1
ATOM 686 C C . ARG A 1 86 ? -12.088 2.740 7.979 1.00 93.75 86 ARG A C 1
ATOM 688 O O . ARG A 1 86 ? -13.145 3.337 8.151 1.00 93.75 86 ARG A O 1
ATOM 695 N N . GLU A 1 87 ? -11.695 1.703 8.722 1.00 91.25 87 GLU A N 1
ATOM 696 C CA . GLU A 1 87 ? -12.492 1.088 9.799 1.00 91.25 87 GLU A CA 1
ATOM 697 C C . GLU A 1 87 ? -12.921 2.110 10.861 1.00 91.25 87 GLU A C 1
ATOM 699 O O . GLU A 1 87 ? -14.041 2.061 11.363 1.00 91.25 87 GLU A O 1
ATOM 704 N N . GLN A 1 88 ? -12.057 3.074 11.193 1.00 90.62 88 GLN A N 1
ATOM 705 C CA . GLN A 1 88 ? -12.397 4.149 12.133 1.00 90.62 88 GLN A CA 1
ATOM 706 C C . GLN A 1 88 ? -13.393 5.169 11.567 1.00 90.62 88 GLN A C 1
ATOM 708 O O . GLN A 1 88 ? -14.102 5.820 12.335 1.00 90.62 88 GLN A O 1
ATOM 713 N N . ILE A 1 89 ? -13.426 5.346 10.245 1.00 92.75 89 ILE A N 1
ATOM 714 C CA . ILE A 1 89 ? -14.295 6.314 9.571 1.00 92.75 89 ILE A CA 1
ATOM 715 C C . ILE A 1 89 ? -15.685 5.725 9.321 1.00 92.75 89 ILE A C 1
ATOM 717 O O . ILE A 1 89 ? -16.678 6.413 9.561 1.00 92.75 89 ILE A O 1
ATOM 721 N N . ASP A 1 90 ? -15.764 4.494 8.810 1.00 90.62 90 ASP A N 1
ATOM 722 C CA . ASP A 1 90 ? -17.029 3.875 8.396 1.00 90.62 90 ASP A CA 1
ATOM 723 C C . ASP A 1 90 ? -17.594 2.859 9.403 1.00 90.62 90 ASP A C 1
ATOM 725 O O . ASP A 1 90 ? -18.791 2.577 9.358 1.00 90.62 90 ASP A O 1
ATOM 729 N N . GLY A 1 91 ? -16.784 2.368 10.348 1.00 85.44 91 GLY A N 1
ATOM 730 C CA . GLY A 1 91 ? -17.186 1.385 11.358 1.00 85.44 91 GLY A CA 1
ATOM 731 C C . GLY A 1 91 ? -17.351 -0.046 10.833 1.00 85.44 91 GLY A C 1
ATOM 732 O O . GLY A 1 91 ? -17.628 -0.950 11.623 1.00 85.44 91 GLY A O 1
ATOM 733 N N . GLU A 1 92 ? -17.174 -0.266 9.530 1.00 86.56 92 GLU A N 1
ATOM 734 C CA . GLU A 1 92 ? -17.239 -1.581 8.893 1.00 86.56 92 GLU A CA 1
ATOM 735 C C . GLU A 1 92 ? -15.895 -2.291 9.052 1.00 86.56 92 GLU A C 1
ATOM 737 O O . GLU A 1 92 ? -14.855 -1.645 8.988 1.00 86.56 92 GLU A O 1
ATOM 742 N N . VAL A 1 93 ? -15.874 -3.619 9.176 1.00 87.25 93 VAL A N 1
ATOM 743 C CA . VAL A 1 93 ? -14.637 -4.413 9.317 1.00 87.25 93 VAL A CA 1
ATOM 744 C C . VAL A 1 93 ? -14.520 -5.512 8.272 1.00 87.25 93 VAL A C 1
ATOM 746 O O . VAL A 1 93 ? -15.517 -5.959 7.711 1.00 87.25 93 VAL A O 1
ATOM 749 N N . GLY A 1 94 ? -13.292 -5.982 8.054 1.00 85.69 94 GLY A N 1
ATOM 750 C CA . GLY A 1 94 ? -13.001 -7.120 7.185 1.00 85.69 94 GLY A CA 1
ATOM 751 C C . GLY A 1 94 ? -12.123 -6.760 5.991 1.00 85.69 94 GLY A C 1
ATOM 752 O O . GLY A 1 94 ? -11.942 -5.597 5.642 1.00 85.69 94 GLY A O 1
ATOM 753 N N . HIS A 1 95 ? -11.545 -7.790 5.372 1.00 81.50 95 HIS A N 1
ATOM 754 C CA . HIS A 1 95 ? -10.544 -7.619 4.319 1.00 81.50 95 HIS A CA 1
ATOM 755 C C . HIS A 1 95 ? -11.154 -7.256 2.955 1.00 81.50 95 HIS A C 1
ATOM 757 O O . HIS A 1 95 ? -10.700 -6.315 2.304 1.00 81.50 95 HIS A O 1
ATOM 763 N N . ARG A 1 96 ? -12.096 -8.052 2.437 1.00 80.81 96 ARG A N 1
ATOM 764 C CA . ARG A 1 96 ? -12.778 -7.785 1.159 1.00 80.81 96 ARG A CA 1
ATOM 765 C C . ARG A 1 96 ? -14.088 -8.551 1.058 1.00 80.81 96 ARG A C 1
ATOM 767 O O . ARG A 1 96 ? -14.236 -9.602 1.678 1.00 80.81 96 ARG A O 1
ATOM 774 N N . ASP A 1 97 ? -14.977 -8.096 0.181 1.00 77.69 97 ASP A N 1
ATOM 775 C CA . ASP A 1 97 ? -16.240 -8.780 -0.107 1.00 77.69 97 ASP A CA 1
ATOM 776 C C . ASP A 1 97 ? -16.030 -10.275 -0.411 1.00 77.69 97 ASP A C 1
ATOM 778 O O . ASP A 1 97 ? -15.256 -10.663 -1.296 1.00 77.69 97 ASP A O 1
ATOM 782 N N . GLY A 1 98 ? -16.725 -11.124 0.349 1.00 79.75 98 GLY A N 1
ATOM 783 C CA . GLY A 1 98 ? -16.694 -12.584 0.225 1.00 79.75 98 GLY A CA 1
ATOM 784 C C . GLY A 1 98 ? -15.467 -13.281 0.826 1.00 79.75 98 GLY A C 1
ATOM 785 O O . GLY A 1 98 ? -15.443 -14.510 0.858 1.00 79.75 98 GLY A O 1
ATOM 786 N N . VAL A 1 99 ? -14.461 -12.536 1.297 1.00 80.06 99 VAL A N 1
ATOM 787 C CA . VAL A 1 99 ? -13.310 -13.044 2.065 1.00 80.06 99 VAL A CA 1
ATOM 788 C C . VAL A 1 99 ? -12.956 -11.997 3.121 1.00 80.06 99 VAL A C 1
ATOM 790 O O . VAL A 1 99 ? -11.912 -11.352 3.057 1.00 80.06 99 VAL A O 1
ATOM 793 N N . ASP A 1 100 ? -13.865 -11.789 4.067 1.00 83.38 100 ASP A N 1
ATOM 794 C CA . ASP A 1 100 ? -13.729 -10.780 5.123 1.00 83.38 100 ASP A CA 1
ATOM 795 C C . ASP A 1 100 ? -12.673 -11.152 6.178 1.00 83.38 100 ASP A C 1
ATOM 797 O O . ASP A 1 100 ? -12.162 -10.269 6.863 1.00 83.38 100 ASP A O 1
ATOM 801 N N . ASN A 1 101 ? -12.292 -12.434 6.254 1.00 86.50 101 ASN A N 1
ATOM 802 C CA . ASN A 1 101 ? -11.443 -12.997 7.306 1.00 86.50 101 ASN A CA 1
ATOM 803 C C . ASN A 1 101 ? -12.052 -12.824 8.713 1.00 86.50 101 ASN A C 1
ATOM 805 O O . ASN A 1 101 ? -11.336 -12.767 9.715 1.00 86.50 101 ASN A O 1
ATOM 809 N N . LEU A 1 102 ? -13.381 -12.754 8.779 1.00 88.19 102 LEU A N 1
ATOM 810 C CA . LEU A 1 102 ? -14.158 -12.714 10.004 1.00 88.19 102 LEU A CA 1
ATOM 811 C C . LEU A 1 102 ? -14.803 -14.084 10.262 1.00 88.19 102 LEU A C 1
ATOM 813 O O . LEU A 1 102 ? -14.954 -14.907 9.355 1.00 88.19 102 LEU A O 1
ATOM 817 N N . PRO A 1 103 ? -15.157 -14.386 11.521 1.00 88.50 103 PRO A N 1
ATOM 818 C CA . PRO A 1 103 ? -16.000 -15.534 11.825 1.00 88.50 103 PRO A CA 1
ATOM 819 C C . PRO A 1 103 ? -17.354 -15.432 11.106 1.00 88.50 103 PRO A C 1
ATOM 821 O O . PRO A 1 103 ? -17.847 -14.336 10.872 1.00 88.50 103 PRO A O 1
ATOM 824 N N . ASP A 1 104 ? -17.994 -16.567 10.823 1.00 90.75 104 ASP A N 1
ATOM 825 C CA . ASP A 1 104 ? -19.374 -16.597 10.314 1.00 90.75 104 ASP A CA 1
ATOM 826 C C . ASP A 1 104 ? -20.358 -16.268 11.454 1.00 90.75 104 ASP A C 1
ATOM 828 O O . ASP A 1 104 ? -20.743 -17.139 12.241 1.00 90.75 104 ASP A O 1
ATOM 832 N N . VAL A 1 105 ? -20.666 -14.979 11.620 1.00 89.50 105 VAL A N 1
ATOM 833 C CA . VAL A 1 105 ? -21.450 -14.416 12.732 1.00 89.50 105 VAL A CA 1
ATOM 834 C C . VAL A 1 105 ? -22.348 -13.270 12.262 1.00 89.50 105 VAL A C 1
ATOM 836 O O . VAL A 1 105 ? -22.184 -12.731 11.172 1.00 89.50 105 VAL A O 1
ATOM 839 N N . ASP A 1 106 ? -23.319 -12.892 13.098 1.00 90.06 106 ASP A N 1
ATOM 840 C CA . ASP A 1 106 ? -24.168 -11.726 12.841 1.00 90.06 106 ASP A CA 1
ATOM 841 C C . ASP A 1 106 ? -23.383 -10.401 12.875 1.00 90.06 106 ASP A C 1
ATOM 843 O O . ASP A 1 106 ? -22.322 -10.297 13.492 1.00 90.06 106 ASP A O 1
ATOM 847 N N . ALA A 1 107 ? -23.935 -9.364 12.237 1.00 84.56 107 ALA A N 1
ATOM 848 C CA . ALA A 1 107 ? -23.321 -8.034 12.180 1.00 84.56 107 ALA A CA 1
ATOM 849 C C . ALA A 1 107 ? -23.102 -7.408 13.575 1.00 84.56 107 ALA A C 1
ATOM 851 O O . ALA A 1 107 ? -22.154 -6.653 13.782 1.00 84.56 107 ALA A O 1
ATOM 852 N N . ASP A 1 108 ? -23.928 -7.774 14.561 1.00 90.06 108 ASP A N 1
ATOM 853 C CA . ASP A 1 108 ? -23.820 -7.283 15.938 1.00 90.06 108 ASP A CA 1
ATOM 854 C C . ASP A 1 108 ? -22.706 -7.986 16.733 1.00 90.06 108 ASP A C 1
ATOM 856 O O . ASP A 1 108 ? -22.423 -7.630 17.883 1.00 90.06 108 ASP A O 1
ATOM 860 N N . TRP A 1 109 ? -22.079 -9.028 16.186 1.00 91.88 109 TRP A N 1
ATOM 861 C CA . TRP A 1 109 ? -21.046 -9.783 16.882 1.00 91.88 109 TRP A CA 1
ATOM 862 C C . TRP A 1 109 ? -19.772 -8.969 17.069 1.00 91.88 109 TRP A C 1
ATOM 864 O O . TRP A 1 109 ? -19.207 -8.992 18.164 1.00 91.88 109 TRP A O 1
ATOM 874 N N . TRP A 1 110 ? -19.331 -8.240 16.038 1.00 90.56 110 TRP A N 1
ATOM 875 C CA . TRP A 1 110 ? -18.079 -7.488 16.099 1.00 90.56 110 TRP A CA 1
ATOM 876 C C . TRP A 1 110 ? -18.111 -6.368 17.150 1.00 90.56 110 TRP A C 1
ATOM 878 O O . TRP A 1 110 ? -17.239 -6.382 18.023 1.00 90.56 110 TRP A O 1
ATOM 888 N N . PRO A 1 111 ? -19.135 -5.487 17.198 1.00 90.38 111 PRO A N 1
ATOM 889 C CA . PRO A 1 111 ? -19.250 -4.497 18.269 1.00 90.38 111 PRO A CA 1
ATOM 890 C C . PRO A 1 111 ? -19.237 -5.130 19.668 1.00 90.38 111 PRO A C 1
ATOM 892 O O . PRO A 1 111 ? -18.475 -4.713 20.538 1.00 90.38 111 PRO A O 1
ATOM 895 N N . ARG A 1 112 ? -19.992 -6.222 19.872 1.00 94.56 112 ARG A N 1
ATOM 896 C CA . ARG A 1 112 ? -20.005 -6.953 21.154 1.00 94.56 112 ARG A CA 1
ATOM 897 C C . ARG A 1 112 ? -18.642 -7.549 21.510 1.00 94.56 112 ARG A C 1
ATOM 899 O O . ARG A 1 112 ? -18.287 -7.637 22.688 1.00 94.56 112 ARG A O 1
ATOM 906 N N . TYR A 1 113 ? -17.895 -8.022 20.515 1.00 93.44 113 TYR A N 1
ATOM 907 C CA . TYR A 1 113 ? -16.555 -8.561 20.712 1.00 93.44 113 TYR A CA 1
ATOM 908 C C . TYR A 1 113 ? -15.579 -7.459 21.133 1.00 93.44 113 TYR A C 1
ATOM 910 O O . TYR A 1 113 ? -14.845 -7.655 22.106 1.00 93.44 113 TYR A O 1
ATOM 918 N N . VAL A 1 114 ? -15.612 -6.309 20.456 1.00 91.75 114 VAL A N 1
ATOM 919 C CA . VAL A 1 114 ? -14.800 -5.131 20.788 1.00 91.75 114 VAL A CA 1
ATOM 920 C C . VAL A 1 114 ? -15.092 -4.659 22.213 1.00 91.75 114 VAL A C 1
ATOM 922 O O . VAL A 1 114 ? -14.157 -4.576 23.008 1.00 91.75 114 VAL A O 1
ATOM 925 N N . ASP A 1 115 ? -16.366 -4.495 22.590 1.00 96.12 115 ASP A N 1
ATOM 926 C CA . ASP A 1 115 ? -16.775 -4.112 23.953 1.00 96.12 115 ASP A CA 1
A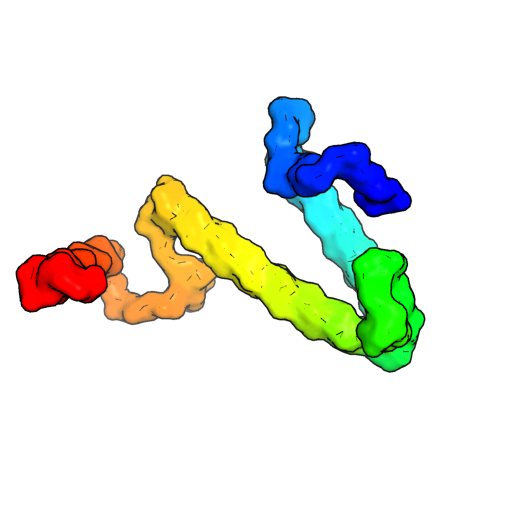TOM 927 C C . ASP A 1 115 ? -16.194 -5.055 25.015 1.00 96.12 115 ASP A C 1
ATOM 929 O O . ASP A 1 115 ? -15.694 -4.635 26.065 1.00 96.12 115 ASP A O 1
ATOM 933 N N . ARG A 1 116 ? -16.229 -6.366 24.743 1.00 97.50 116 ARG A N 1
ATOM 934 C CA . ARG A 1 116 ? -15.683 -7.382 25.649 1.00 97.50 116 ARG A CA 1
ATOM 935 C C . ARG A 1 116 ? -14.167 -7.253 25.802 1.00 97.50 116 ARG A C 1
ATOM 937 O O . ARG A 1 116 ? -13.662 -7.393 26.917 1.00 97.50 116 ARG A O 1
ATOM 944 N N . VAL A 1 117 ? -13.444 -7.038 24.702 1.00 96.75 117 VAL A N 1
ATOM 945 C CA . VAL A 1 117 ? -11.981 -6.870 24.711 1.00 96.75 117 VAL A CA 1
ATOM 946 C C . VAL A 1 117 ? -11.598 -5.582 25.437 1.00 96.75 117 VAL A C 1
ATOM 948 O O . VAL A 1 117 ? -10.712 -5.604 26.291 1.00 96.75 117 VAL A O 1
ATOM 951 N N . GLU A 1 118 ? -12.301 -4.484 25.170 1.00 96.56 118 GLU A N 1
ATOM 952 C CA . GLU A 1 118 ? -12.052 -3.203 25.822 1.00 96.56 118 GLU A CA 1
ATOM 953 C C . GLU A 1 118 ? -12.322 -3.271 27.331 1.00 96.56 118 GLU A C 1
ATOM 955 O O . GLU A 1 118 ? -11.499 -2.827 28.136 1.00 96.56 118 GLU A O 1
ATOM 960 N N . HIS A 1 119 ? -13.428 -3.897 27.741 1.00 97.81 119 HIS A N 1
ATOM 961 C CA . HIS A 1 119 ? -13.719 -4.121 29.155 1.00 97.81 119 HIS A CA 1
ATOM 962 C C . HIS A 1 119 ? -12.618 -4.940 29.848 1.00 97.81 119 HIS A C 1
ATOM 964 O O . HIS A 1 119 ? -12.204 -4.608 30.964 1.00 97.81 119 HIS A O 1
ATOM 970 N N . ALA A 1 120 ? -12.101 -5.982 29.187 1.00 97.94 120 ALA A N 1
ATOM 971 C CA . ALA A 1 120 ? -10.994 -6.777 29.710 1.00 97.94 120 ALA A CA 1
ATOM 972 C C . ALA A 1 120 ? -9.703 -5.951 29.857 1.00 97.94 120 ALA A C 1
ATOM 974 O O . ALA A 1 120 ? -9.035 -6.053 30.889 1.00 97.94 120 ALA A O 1
ATOM 975 N N . ALA A 1 121 ? -9.378 -5.101 28.877 1.00 96.31 121 ALA A N 1
ATOM 976 C CA . ALA A 1 121 ? -8.210 -4.221 28.922 1.00 96.31 121 ALA A CA 1
ATOM 977 C C . ALA A 1 121 ? -8.305 -3.194 30.064 1.00 96.31 121 ALA A C 1
ATOM 979 O O . ALA A 1 121 ? -7.368 -3.057 30.851 1.00 96.31 121 ALA A O 1
ATOM 980 N N . ARG A 1 122 ? -9.461 -2.536 30.221 1.00 96.69 122 ARG A N 1
ATOM 981 C CA . ARG A 1 122 ? -9.714 -1.582 31.317 1.00 96.69 122 ARG A CA 1
ATOM 982 C C . ARG A 1 122 ? -9.607 -2.254 32.688 1.00 96.69 122 ARG A C 1
ATOM 984 O O . ARG A 1 122 ? -8.908 -1.758 33.566 1.00 96.69 122 ARG A O 1
ATOM 991 N N . THR A 1 123 ? -10.203 -3.438 32.835 1.00 96.81 123 THR A N 1
ATOM 992 C CA . THR A 1 123 ? -10.114 -4.236 34.071 1.00 96.81 123 THR A CA 1
ATOM 993 C C . THR A 1 123 ? -8.666 -4.613 34.405 1.00 96.81 123 THR A C 1
ATOM 995 O O . THR A 1 123 ? -8.286 -4.653 35.575 1.00 96.81 123 THR A O 1
ATOM 998 N N . ALA A 1 124 ? -7.842 -4.919 33.399 1.00 95.31 124 ALA A N 1
ATOM 999 C CA . ALA A 1 124 ? -6.430 -5.235 33.603 1.00 95.31 124 ALA A CA 1
ATOM 1000 C C . ALA A 1 124 ? -5.629 -4.009 34.072 1.00 95.31 124 ALA A C 1
ATOM 1002 O O . ALA A 1 124 ? -4.844 -4.135 35.012 1.00 95.31 124 ALA A O 1
ATOM 1003 N N . ALA A 1 125 ? -5.871 -2.836 33.478 1.00 94.31 125 ALA A N 1
ATOM 1004 C CA . ALA A 1 125 ? -5.241 -1.580 33.886 1.00 94.31 125 ALA A CA 1
ATOM 1005 C C . ALA A 1 125 ? -5.600 -1.197 35.334 1.00 94.31 125 ALA A C 1
ATOM 1007 O O . ALA A 1 125 ? -4.728 -0.825 36.112 1.00 94.31 125 ALA A O 1
ATOM 1008 N N . GLU A 1 126 ? -6.860 -1.379 35.741 1.00 94.25 126 GLU A N 1
ATOM 1009 C CA . GLU A 1 126 ? -7.299 -1.139 37.126 1.00 94.25 126 GLU A CA 1
ATOM 1010 C C . GLU A 1 126 ? -6.626 -2.076 38.144 1.00 94.25 126 GLU A C 1
ATOM 1012 O O . GLU A 1 126 ? -6.403 -1.699 39.294 1.00 94.25 126 GLU A O 1
ATOM 1017 N N . ARG A 1 127 ? -6.297 -3.310 37.740 1.00 91.19 127 ARG A N 1
ATOM 1018 C CA . ARG A 1 127 ? -5.635 -4.303 38.603 1.00 91.19 127 ARG A CA 1
ATOM 1019 C C . ARG A 1 127 ? -4.134 -4.086 38.744 1.00 91.19 127 ARG A C 1
ATOM 1021 O O . ARG A 1 127 ? -3.556 -4.623 39.687 1.00 91.19 127 ARG A O 1
ATOM 1028 N N . ASN A 1 128 ? -3.514 -3.357 37.822 1.00 85.75 128 ASN A N 1
ATOM 1029 C CA . ASN A 1 128 ? -2.080 -3.100 37.831 1.00 85.75 128 ASN A CA 1
ATOM 1030 C C . ASN A 1 128 ? -1.794 -1.606 37.591 1.00 85.75 128 ASN A C 1
ATOM 1032 O O . ASN A 1 128 ? -1.290 -1.244 36.529 1.00 85.75 128 ASN A O 1
ATOM 1036 N N . PRO A 1 129 ? -2.141 -0.736 38.558 1.00 69.88 129 PRO A N 1
ATOM 1037 C CA . PRO A 1 129 ? -2.089 0.716 38.380 1.00 69.88 129 PRO A CA 1
ATOM 1038 C C . PRO A 1 129 ? -0.666 1.291 38.251 1.00 69.88 129 PRO A C 1
ATOM 1040 O O . PRO A 1 129 ? -0.531 2.440 37.845 1.00 69.88 129 PRO A O 1
ATOM 1043 N N . ASP A 1 130 ? 0.369 0.505 38.572 1.00 75.38 130 ASP A N 1
ATOM 1044 C CA . ASP A 1 130 ? 1.786 0.908 38.555 1.00 75.38 130 ASP A CA 1
ATOM 1045 C C . ASP A 1 130 ? 2.589 0.283 37.386 1.00 75.38 130 ASP A C 1
ATOM 1047 O O . ASP A 1 130 ? 3.819 0.213 37.447 1.00 75.38 130 ASP A O 1
ATOM 1051 N N . GLY A 1 131 ? 1.902 -0.238 36.359 1.00 57.62 131 GLY A N 1
ATOM 1052 C CA . GLY A 1 131 ? 2.512 -0.754 35.124 1.00 57.62 131 GLY A CA 1
ATOM 1053 C C . GLY A 1 131 ? 2.943 0.338 34.152 1.00 57.62 131 GLY A C 1
ATOM 1054 O O . GLY A 1 131 ? 2.181 1.316 33.994 1.00 57.62 131 G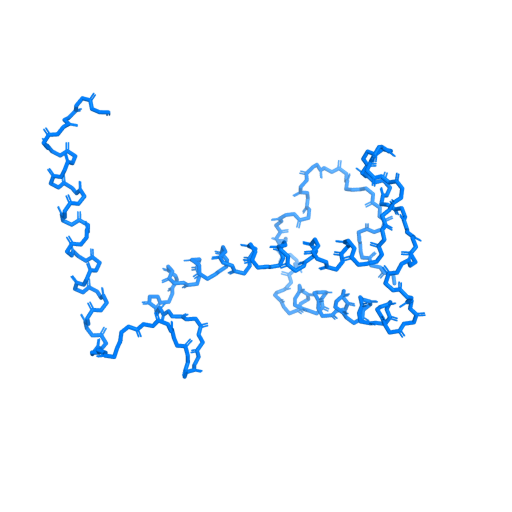LY A O 1
#

Radius of gyration: 21.58 Å; chains: 1; bounding box: 51×39×59 Å

pLDDT: mean 89.78, std 10.38, range [51.03, 98.44]

Secondary structure (DSSP, 8-state):
--TTSS--SSTTGGGS--TT--HHHHHHHHHHHHHHHHHHHHHS-TT-EE--TTS-TTT-SEEHHHHHHHHHHHHHHHHHHHHHHHHHHH----SBTTB--S-S--TTHHHHHHHHHHHHHHHHHHH-TT-

Sequence (131 aa):
QLPWDGREEEPNEDMFATAEETRDEIVALYRRATAHADATIEVLALDDTGNVPWWPDDINPVTLHWIVVHMIAETNRHAGHADILREQIDGEVGHRDGVDNLPDVDADWWPRYVDRVEHAARTAAERNPDG

Foldseek 3Di:
DQPPPDDDPDPCPVVDDDPPDDPVNVVVSVVVVVVVLVVVVVPDDQQDWDDDVPDDPVCPTDGNVVVVVVVVVVVVVVVVVVQVVVCVVPVDAADDPPHRVDPPDDPVVVVVVVVVVVVVVVVVCVVCVPD